Protein AF-T2JKL4-F1 (afdb_monomer)

Foldseek 3Di:
DDPPPPPPVFDKDWDWDQDPVRDIDIDIDTDDPVCVVVLVVCVVVVPDPCVSCVSRVHHPPD

Solvent-accessible surface area (backbone atoms only — not comparable to full-atom values): 4098 Å² total; per-residue (Å²): 134,86,77,74,85,74,76,70,85,78,46,63,50,73,48,76,45,76,44,97,88,70,48,76,44,82,48,73,43,82,49,56,78,90,50,40,67,59,52,53,46,40,60,72,70,64,52,59,66,59,59,55,32,47,77,68,75,37,81,66,85,125

pLDDT: mean 81.51, std 14.73, range [43.06, 94.62]

Mean predicted aligned error: 7.72 Å

Structure (mmCIF, N/CA/C/O backbone):
data_AF-T2JKL4-F1
#
_entry.id   AF-T2JKL4-F1
#
loop_
_atom_site.group_PDB
_atom_site.id
_atom_site.type_symbol
_atom_site.label_atom_id
_atom_site.label_a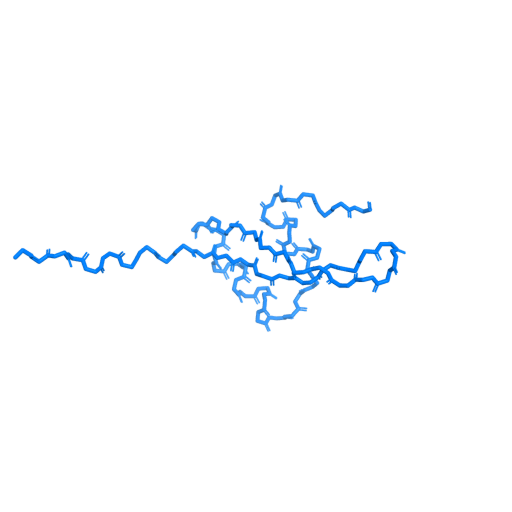lt_id
_atom_site.label_comp_id
_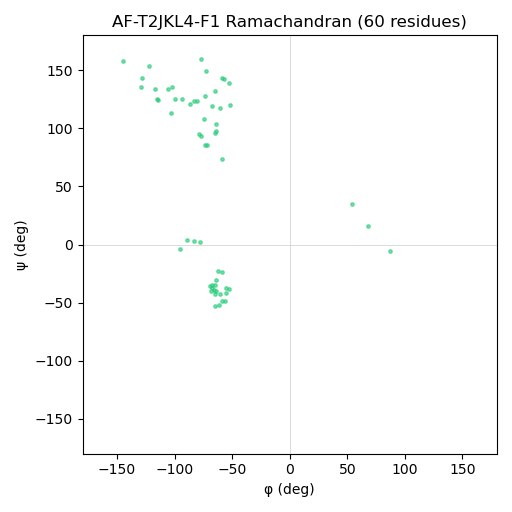atom_site.label_asym_id
_atom_site.label_entity_id
_atom_site.label_seq_id
_atom_site.pdbx_PDB_ins_code
_atom_site.Cartn_x
_atom_site.Cartn_y
_atom_site.Cartn_z
_atom_site.occupancy
_atom_site.B_iso_or_equiv
_atom_site.auth_seq_id
_atom_site.auth_comp_id
_atom_site.auth_asym_id
_atom_site.auth_atom_id
_atom_site.pdbx_PDB_model_num
ATOM 1 N N . MET A 1 1 ? 9.537 1.484 36.116 1.00 44.50 1 MET A N 1
ATOM 2 C CA . MET A 1 1 ? 8.816 2.315 35.120 1.00 44.50 1 MET A CA 1
ATOM 3 C C . MET A 1 1 ? 8.374 1.419 33.953 1.00 44.50 1 MET A C 1
ATOM 5 O O . MET A 1 1 ? 9.187 1.100 33.097 1.00 44.50 1 MET A O 1
ATOM 9 N N . LYS A 1 2 ? 7.132 0.901 33.947 1.00 47.59 2 LYS A N 1
ATOM 10 C CA . LYS A 1 2 ? 6.646 0.000 32.878 1.00 47.59 2 LYS A CA 1
ATOM 11 C C . LYS A 1 2 ? 6.267 0.828 31.643 1.00 47.59 2 LYS A C 1
ATOM 13 O O . LYS A 1 2 ? 5.152 1.338 31.564 1.00 47.59 2 LYS A O 1
ATOM 18 N N . ARG A 1 3 ? 7.180 0.967 30.675 1.00 56.03 3 ARG A N 1
ATOM 19 C CA . ARG A 1 3 ? 6.825 1.407 29.316 1.00 56.03 3 ARG A CA 1
ATOM 20 C C . ARG A 1 3 ? 5.921 0.317 28.736 1.00 56.03 3 ARG A C 1
ATOM 22 O O . ARG A 1 3 ? 6.404 -0.739 28.351 1.00 56.03 3 ARG A O 1
ATOM 29 N N . LYS A 1 4 ? 4.597 0.513 28.786 1.00 55.84 4 LYS A N 1
ATOM 30 C CA . LYS A 1 4 ? 3.638 -0.373 28.110 1.00 55.84 4 LYS A CA 1
ATOM 31 C C . LYS A 1 4 ? 4.103 -0.496 26.658 1.00 55.84 4 LYS A C 1
ATOM 33 O O . LYS A 1 4 ? 4.180 0.529 25.984 1.00 55.84 4 LYS A O 1
ATOM 38 N N . ASN A 1 5 ? 4.411 -1.715 26.214 1.00 60.72 5 ASN A N 1
ATOM 39 C CA . ASN A 1 5 ? 4.646 -2.085 24.818 1.00 60.72 5 ASN A CA 1
ATOM 40 C C . ASN A 1 5 ? 3.394 -1.756 23.990 1.00 60.72 5 ASN A C 1
ATOM 42 O O . ASN A 1 5 ? 2.618 -2.636 23.626 1.00 60.72 5 ASN A O 1
ATOM 46 N N . LYS A 1 6 ? 3.152 -0.471 23.725 1.00 52.41 6 LYS A N 1
ATOM 47 C CA . LYS A 1 6 ? 2.195 -0.036 22.720 1.00 52.41 6 LYS A CA 1
ATOM 48 C C . LYS A 1 6 ? 2.844 -0.365 21.384 1.00 52.41 6 LYS A C 1
ATOM 50 O O . LYS A 1 6 ? 3.557 0.454 20.814 1.00 52.41 6 LYS A O 1
ATOM 55 N N . SER A 1 7 ? 2.651 -1.600 20.929 1.00 55.31 7 SER A N 1
ATOM 56 C CA . SER 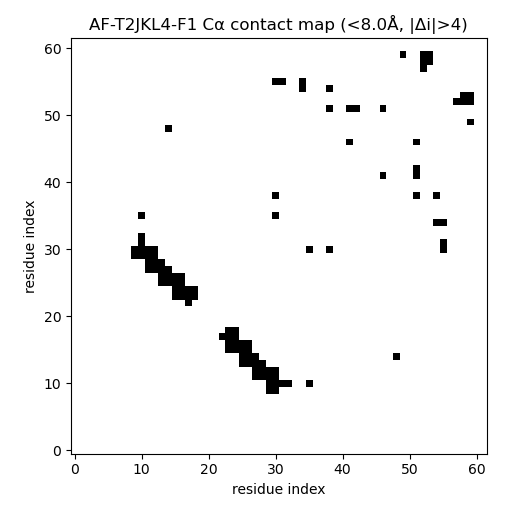A 1 7 ? 2.802 -1.912 19.517 1.00 55.31 7 SER A CA 1
ATOM 57 C C . SER A 1 7 ? 1.704 -1.119 18.826 1.00 55.31 7 SER A C 1
ATOM 59 O O . SER A 1 7 ? 0.536 -1.491 18.876 1.00 55.31 7 SER A O 1
ATOM 61 N N . TYR A 1 8 ? 2.053 0.060 18.321 1.00 53.62 8 TYR A N 1
ATOM 62 C CA . TYR A 1 8 ? 1.267 0.691 17.280 1.00 53.62 8 TYR A CA 1
ATOM 63 C C . TYR A 1 8 ? 1.613 -0.121 16.048 1.00 53.62 8 TYR A C 1
ATOM 65 O O . TYR A 1 8 ? 2.760 -0.039 15.598 1.00 53.62 8 TYR A O 1
ATOM 73 N N . PRO A 1 9 ? 0.709 -0.962 15.531 1.00 66.75 9 PRO A N 1
ATOM 74 C CA . PRO A 1 9 ? 1.000 -1.642 14.297 1.00 66.75 9 PRO A CA 1
ATOM 75 C C . PRO A 1 9 ? 0.860 -0.557 13.220 1.00 66.75 9 PRO A C 1
ATOM 77 O O . PRO A 1 9 ? -0.216 -0.261 12.709 1.00 66.75 9 PRO A O 1
ATOM 80 N N . GLN A 1 10 ? 1.952 0.173 13.016 1.00 64.31 10 GLN A N 1
ATOM 81 C CA . GLN A 1 10 ? 2.105 1.175 11.982 1.00 64.31 10 GLN A CA 1
ATOM 82 C C . GLN A 1 10 ? 2.350 0.375 10.706 1.00 64.31 10 GLN A C 1
ATOM 84 O O . GLN A 1 10 ? 3.46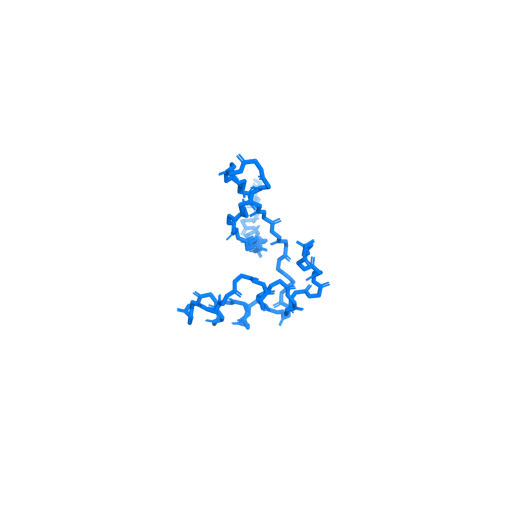7 -0.072 10.449 1.00 64.31 10 GLN A O 1
ATOM 89 N N . TRP A 1 11 ? 1.283 0.090 9.964 1.00 79.06 11 TRP A N 1
ATOM 90 C CA . TRP A 1 11 ? 1.372 -0.765 8.787 1.00 79.06 11 TRP A CA 1
ATOM 91 C C . TRP A 1 11 ? 1.882 0.038 7.596 1.00 79.06 11 TRP A C 1
ATOM 93 O O . TRP A 1 11 ? 1.297 1.050 7.204 1.00 79.06 11 TRP A O 1
ATOM 103 N N . TRP A 1 12 ? 2.981 -0.437 7.020 1.00 85.88 12 TRP A N 1
ATOM 104 C CA . TRP A 1 12 ? 3.550 0.086 5.788 1.00 85.88 12 TRP A CA 1
ATOM 105 C C . TRP A 1 12 ? 3.464 -0.994 4.715 1.00 85.88 12 TRP A C 1
ATOM 107 O O . TRP A 1 12 ? 3.945 -2.109 4.917 1.00 85.88 12 TRP A O 1
ATOM 117 N N . PHE A 1 13 ? 2.861 -0.665 3.578 1.00 87.94 13 PHE A N 1
ATOM 118 C CA . PHE A 1 13 ? 2.889 -1.497 2.382 1.00 87.94 13 PHE A CA 1
ATOM 119 C C . PHE A 1 13 ? 4.193 -1.229 1.630 1.00 87.94 13 PHE A C 1
ATOM 121 O O . PHE A 1 13 ? 4.497 -0.075 1.323 1.00 87.94 13 PHE A O 1
ATOM 128 N N . GLN A 1 14 ? 4.980 -2.274 1.381 1.00 90.19 14 GLN A N 1
ATOM 129 C CA . GLN A 1 14 ? 6.263 -2.182 0.684 1.00 90.19 14 GLN A CA 1
ATOM 130 C C . GLN A 1 14 ? 6.113 -2.723 -0.737 1.00 90.19 14 GLN A C 1
ATOM 132 O O . GLN A 1 14 ? 5.539 -3.793 -0.924 1.00 90.19 14 GLN A O 1
ATOM 137 N N . TYR A 1 15 ? 6.643 -2.002 -1.720 1.00 89.44 15 TYR A N 1
ATOM 138 C CA . TYR A 1 15 ? 6.631 -2.417 -3.120 1.00 89.44 15 TYR A CA 1
ATOM 139 C C . TYR A 1 15 ? 7.908 -1.976 -3.834 1.00 89.44 15 TYR A C 1
ATOM 141 O O . TYR A 1 15 ? 8.599 -1.055 -3.393 1.00 89.44 15 TYR A O 1
ATOM 149 N N . GLU A 1 16 ? 8.229 -2.650 -4.934 1.00 90.56 16 GLU A N 1
ATOM 150 C CA . GLU A 1 16 ? 9.290 -2.237 -5.848 1.00 90.56 16 GLU A CA 1
ATOM 151 C C . GLU A 1 16 ? 8.671 -1.570 -7.071 1.00 90.56 16 GLU A C 1
ATOM 153 O O . GLU A 1 16 ? 7.678 -2.045 -7.618 1.00 90.56 16 GLU A O 1
ATOM 158 N N . GLU A 1 17 ? 9.261 -0.456 -7.479 1.00 88.69 17 GLU A N 1
ATOM 159 C CA . GLU A 1 17 ? 8.926 0.252 -8.707 1.00 88.69 17 GLU A CA 1
ATOM 160 C C . GLU A 1 17 ? 10.153 0.241 -9.617 1.00 88.69 17 GLU A C 1
ATOM 162 O O . GLU A 1 17 ? 11.275 0.486 -9.161 1.00 88.69 17 GLU A O 1
ATOM 167 N N . THR A 1 18 ? 9.947 -0.069 -10.895 1.00 87.25 18 THR A N 1
ATOM 168 C CA . THR A 1 18 ? 10.997 0.010 -11.911 1.00 87.25 18 THR A CA 1
ATOM 169 C C . THR A 1 18 ? 11.045 1.428 -12.458 1.00 87.25 18 THR A C 1
ATOM 171 O O . THR A 1 18 ? 10.051 1.942 -12.964 1.00 87.25 18 THR A O 1
A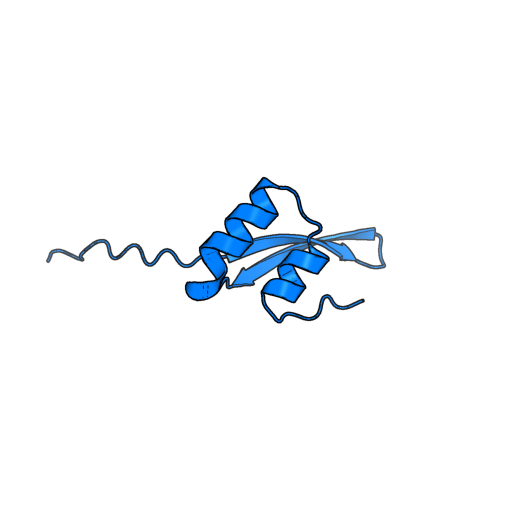TOM 174 N N . LEU A 1 19 ? 12.201 2.067 -12.326 1.00 85.00 19 LEU A N 1
ATOM 175 C CA . LEU A 1 19 ? 12.467 3.399 -12.842 1.00 85.00 19 LEU A CA 1
ATOM 176 C C . LEU A 1 19 ? 12.716 3.355 -14.362 1.00 85.00 19 LEU A C 1
ATOM 178 O O . LEU A 1 19 ? 13.102 2.311 -14.894 1.00 85.00 19 LEU A O 1
ATOM 182 N N . PRO A 1 20 ? 12.575 4.492 -15.070 1.00 84.62 20 PRO A N 1
ATOM 183 C CA . PRO A 1 20 ? 12.792 4.560 -16.520 1.00 84.62 20 PRO A CA 1
ATOM 184 C C . PRO A 1 20 ? 14.197 4.142 -16.978 1.00 84.62 20 PRO A C 1
ATOM 186 O O . PRO A 1 20 ? 14.380 3.740 -18.121 1.00 84.62 20 PRO A O 1
ATOM 189 N N . ASN A 1 21 ? 15.193 4.224 -16.093 1.00 90.19 21 ASN A N 1
ATOM 190 C CA . ASN A 1 21 ? 16.567 3.791 -16.351 1.00 90.19 21 ASN A CA 1
ATOM 191 C C . ASN A 1 21 ? 16.787 2.276 -16.137 1.00 90.19 21 ASN A C 1
ATOM 193 O O . ASN A 1 21 ? 17.916 1.810 -16.255 1.00 90.19 21 ASN A O 1
ATOM 197 N N . GLY A 1 22 ? 15.733 1.516 -15.818 1.00 88.62 22 GLY A N 1
ATOM 198 C CA . GLY A 1 22 ? 15.788 0.077 -15.545 1.00 88.62 22 GLY A CA 1
ATOM 199 C C . GLY A 1 22 ? 16.093 -0.286 -14.089 1.00 88.62 22 GLY A C 1
ATOM 200 O O . GLY A 1 22 ? 16.002 -1.461 -13.724 1.00 88.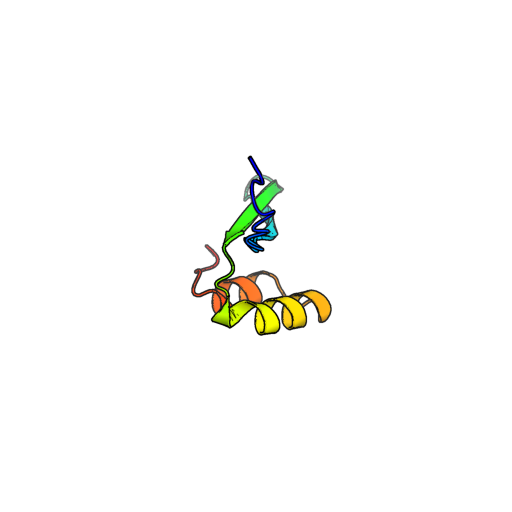62 22 GLY A O 1
ATOM 201 N N . ASP A 1 23 ? 16.396 0.695 -13.235 1.00 88.94 23 ASP A N 1
ATOM 202 C CA . ASP A 1 23 ? 16.683 0.444 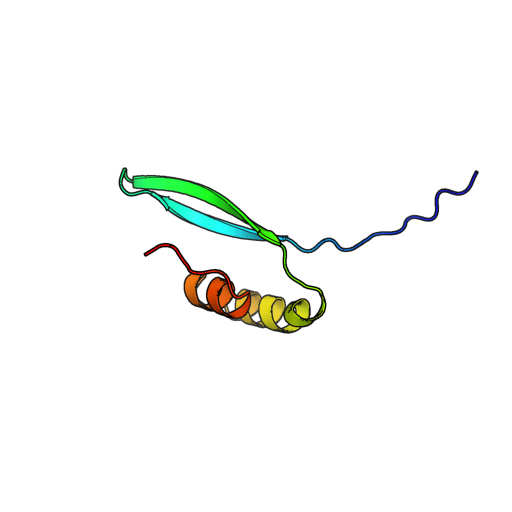-11.825 1.00 88.94 23 ASP A CA 1
ATOM 203 C C . ASP A 1 23 ? 15.417 0.082 -11.046 1.00 88.94 23 ASP A C 1
ATOM 205 O O . ASP A 1 23 ? 14.319 0.567 -11.319 1.00 88.94 23 ASP A O 1
ATOM 209 N N . ARG A 1 24 ? 15.569 -0.743 -10.008 1.00 89.81 24 ARG A N 1
ATOM 210 C CA . ARG A 1 24 ? 14.479 -1.069 -9.079 1.00 89.81 24 ARG A CA 1
ATOM 211 C C . ARG A 1 24 ? 14.612 -0.243 -7.813 1.00 89.81 24 ARG A C 1
ATOM 213 O O . ARG A 1 24 ? 15.635 -0.299 -7.130 1.00 89.81 24 ARG A O 1
ATOM 220 N N . LYS A 1 25 ? 13.555 0.481 -7.455 1.00 90.19 25 LYS A N 1
ATOM 221 C CA . LYS A 1 25 ? 13.492 1.270 -6.224 1.00 90.19 25 LYS A CA 1
ATOM 222 C C . LYS A 1 25 ? 12.441 0.707 -5.279 1.00 90.19 25 LYS A C 1
ATOM 224 O O . LYS A 1 25 ? 11.265 0.611 -5.621 1.00 90.19 25 LYS A O 1
ATOM 229 N N . LYS A 1 26 ? 12.861 0.390 -4.052 1.00 90.25 26 LYS A N 1
ATOM 230 C CA . LYS A 1 26 ? 11.946 0.028 -2.964 1.00 90.25 26 LYS A CA 1
ATOM 231 C C . LYS A 1 26 ? 11.236 1.278 -2.456 1.00 90.25 26 LYS A C 1
ATOM 233 O O . LYS A 1 26 ? 11.879 2.265 -2.096 1.00 90.25 26 LYS A O 1
ATOM 238 N N . LYS A 1 27 ? 9.911 1.222 -2.404 1.00 90.69 27 LYS A N 1
ATOM 239 C CA . LYS A 1 27 ? 9.038 2.256 -1.852 1.00 90.69 27 LYS A CA 1
ATOM 240 C C . LYS A 1 27 ? 8.184 1.673 -0.738 1.00 90.69 27 LYS A C 1
ATOM 242 O O . LYS A 1 27 ? 7.880 0.481 -0.703 1.00 90.69 27 LYS A O 1
ATOM 247 N N . THR A 1 28 ? 7.783 2.544 0.178 1.00 90.38 28 THR A N 1
ATOM 248 C CA . THR A 1 28 ? 6.845 2.214 1.245 1.00 90.38 28 THR A CA 1
ATOM 249 C C . THR A 1 28 ? 5.714 3.232 1.272 1.00 90.38 28 THR A C 1
ATOM 251 O O . THR A 1 28 ? 5.907 4.422 1.014 1.00 90.38 28 THR A O 1
ATOM 254 N N . VAL A 1 29 ? 4.505 2.768 1.564 1.00 89.88 29 VAL A N 1
ATOM 255 C CA . VAL A 1 29 ? 3.318 3.609 1.719 1.00 89.88 29 VAL A CA 1
ATOM 256 C C . VAL A 1 29 ? 2.632 3.270 3.030 1.00 89.88 29 VAL A C 1
ATOM 258 O O . VAL A 1 29 ? 2.459 2.104 3.372 1.00 89.88 29 VAL A O 1
ATOM 261 N N . TYR A 1 30 ? 2.235 4.306 3.763 1.00 90.62 30 TYR A N 1
ATOM 262 C CA . TYR A 1 30 ? 1.422 4.151 4.960 1.00 90.62 30 TYR A CA 1
ATOM 263 C C . TYR A 1 30 ? 0.045 3.581 4.606 1.00 90.62 30 TYR A C 1
ATOM 265 O O . TYR A 1 30 ? -0.617 4.085 3.698 1.00 90.62 30 TYR A O 1
ATOM 273 N N . VAL A 1 31 ? -0.382 2.564 5.351 1.00 88.62 31 VAL A N 1
ATOM 274 C CA . VAL A 1 31 ? -1.707 1.956 5.232 1.00 88.62 31 VAL A CA 1
ATOM 275 C C . VAL A 1 31 ? -2.577 2.453 6.388 1.00 88.62 31 VAL A C 1
ATOM 277 O O . VAL A 1 31 ? -2.307 2.116 7.545 1.00 88.62 31 VAL A O 1
ATOM 280 N N . PRO A 1 32 ? -3.631 3.241 6.113 1.00 87.81 32 PRO A N 1
ATOM 281 C CA . PRO A 1 32 ? -4.601 3.619 7.128 1.00 87.81 32 PRO A CA 1
ATOM 282 C C . PRO A 1 32 ? -5.258 2.385 7.746 1.00 87.81 32 PRO A C 1
ATOM 284 O O . PRO A 1 32 ? -5.574 1.420 7.052 1.00 87.81 32 PRO A O 1
ATOM 287 N N . LYS A 1 33 ? -5.537 2.436 9.054 1.00 85.31 33 LYS A N 1
ATOM 288 C CA . LYS A 1 33 ? -6.152 1.316 9.786 1.00 85.31 33 LYS A CA 1
ATOM 289 C C . LYS A 1 33 ? -7.472 0.844 9.161 1.00 85.31 33 LYS A C 1
ATOM 291 O O . LYS A 1 33 ? -7.721 -0.353 9.135 1.00 85.31 33 LYS A O 1
ATOM 296 N N . ALA A 1 34 ? -8.283 1.769 8.644 1.00 85.75 34 ALA A N 1
ATOM 297 C CA . ALA A 1 34 ? -9.561 1.459 8.000 1.00 85.75 34 ALA A CA 1
ATOM 298 C C . ALA A 1 34 ? -9.404 0.620 6.718 1.00 85.75 34 ALA A C 1
ATOM 300 O O . ALA A 1 34 ? -10.268 -0.186 6.401 1.00 85.75 34 ALA A O 1
ATOM 301 N N . SER A 1 35 ? -8.285 0.782 6.009 1.00 87.31 35 SER A N 1
ATOM 302 C CA . SER A 1 35 ? -7.992 0.080 4.756 1.00 87.31 35 SER A CA 1
ATOM 303 C C . SER A 1 35 ? -7.155 -1.183 4.975 1.00 87.31 35 SER A C 1
ATOM 305 O O . SER A 1 35 ? -6.877 -1.908 4.026 1.00 87.31 35 SER A O 1
ATOM 307 N N . LEU A 1 36 ? -6.720 -1.459 6.208 1.00 88.06 36 LEU A N 1
ATOM 308 C CA . LEU A 1 36 ? -5.719 -2.483 6.494 1.00 88.06 36 LEU A CA 1
ATOM 309 C C . LEU A 1 36 ? -6.140 -3.880 6.035 1.00 88.06 36 LEU A C 1
ATOM 311 O O . LEU A 1 36 ? -5.352 -4.570 5.392 1.00 88.06 36 LEU A O 1
ATOM 315 N N . ASP A 1 37 ? -7.360 -4.295 6.366 1.00 89.12 37 ASP A N 1
ATOM 316 C CA . ASP A 1 37 ? -7.838 -5.639 6.037 1.00 89.12 37 ASP A CA 1
ATOM 317 C C . ASP A 1 37 ? -8.002 -5.819 4.525 1.00 89.12 37 ASP A C 1
ATOM 319 O O . ASP A 1 37 ? -7.606 -6.853 3.984 1.00 89.12 37 ASP A O 1
ATOM 323 N N . ILE A 1 38 ? -8.457 -4.770 3.832 1.00 90.94 38 ILE A N 1
ATOM 324 C CA . ILE A 1 38 ? -8.560 -4.740 2.369 1.00 90.94 38 ILE A CA 1
ATOM 325 C C . ILE A 1 38 ? -7.171 -4.914 1.747 1.00 90.94 38 ILE A C 1
ATOM 327 O O . ILE A 1 38 ? -6.958 -5.829 0.956 1.00 90.94 38 ILE A O 1
ATOM 331 N N . ILE A 1 39 ? -6.191 -4.106 2.162 1.00 90.62 39 ILE A N 1
ATOM 332 C CA . ILE A 1 39 ? -4.826 -4.160 1.615 1.00 90.62 39 ILE A CA 1
ATOM 333 C C . ILE A 1 39 ? -4.138 -5.489 1.939 1.00 90.62 39 ILE A C 1
ATOM 335 O O . ILE A 1 39 ? -3.396 -6.019 1.111 1.00 90.62 39 ILE A O 1
ATOM 339 N N . ARG A 1 40 ? -4.400 -6.079 3.113 1.00 89.25 40 ARG A N 1
ATOM 340 C CA . ARG A 1 40 ? -3.898 -7.419 3.455 1.00 89.25 40 ARG A CA 1
ATOM 341 C C . ARG A 1 40 ? -4.505 -8.502 2.572 1.00 89.25 40 ARG A C 1
ATOM 343 O O . ARG A 1 40 ? -3.759 -9.405 2.193 1.00 89.25 40 ARG A O 1
ATOM 350 N N . SER A 1 41 ? -5.797 -8.421 2.245 1.00 92.19 41 SER A N 1
ATOM 351 C CA . SER A 1 41 ? -6.424 -9.343 1.289 1.00 92.19 41 SER A CA 1
ATOM 352 C C . SER A 1 41 ? -5.823 -9.157 -0.094 1.00 92.19 41 SER A C 1
ATOM 354 O O . SER A 1 41 ? -5.247 -10.093 -0.622 1.00 92.19 41 SER A O 1
ATOM 356 N N . MET A 1 42 ? -5.800 -7.929 -0.619 1.00 92.75 42 MET A N 1
ATOM 357 C CA . MET A 1 42 ? -5.251 -7.644 -1.950 1.00 92.75 42 MET A CA 1
ATOM 358 C C . MET A 1 42 ? -3.801 -8.122 -2.097 1.00 92.75 42 MET A C 1
ATOM 360 O O . MET A 1 42 ? -3.433 -8.719 -3.105 1.00 92.75 42 MET A O 1
ATOM 364 N N . ASN A 1 43 ? -2.969 -7.919 -1.072 1.00 89.75 43 ASN A N 1
ATOM 365 C CA . ASN A 1 43 ? -1.594 -8.411 -1.081 1.00 89.75 43 ASN A CA 1
ATOM 366 C C . ASN A 1 43 ? -1.504 -9.947 -0.993 1.00 89.75 43 ASN A C 1
ATOM 368 O O . ASN A 1 43 ? -0.609 -10.547 -1.593 1.00 89.75 43 ASN A O 1
ATOM 372 N N . ARG A 1 44 ? -2.409 -10.596 -0.247 1.00 91.12 44 ARG A N 1
ATOM 373 C CA . ARG A 1 44 ? -2.516 -12.065 -0.193 1.00 91.12 44 ARG A CA 1
ATOM 374 C C . ARG A 1 44 ? -2.923 -12.627 -1.552 1.00 91.12 44 ARG A C 1
ATOM 376 O O . ARG A 1 44 ? -2.309 -13.585 -2.007 1.00 91.12 44 ARG A O 1
ATOM 383 N N . ASP A 1 45 ? -3.875 -11.970 -2.196 1.00 94.62 45 ASP A N 1
ATOM 384 C CA . ASP A 1 45 ? -4.431 -12.323 -3.500 1.00 94.62 45 ASP A CA 1
ATOM 385 C C . ASP A 1 45 ? -3.505 -11.902 -4.658 1.00 94.62 45 ASP A C 1
ATOM 387 O O . ASP A 1 45 ? -3.832 -12.102 -5.824 1.00 94.62 45 ASP A O 1
ATOM 391 N N . LYS A 1 46 ? -2.327 -11.335 -4.342 1.00 92.19 46 LYS A N 1
ATOM 392 C CA . LYS A 1 46 ? -1.309 -10.876 -5.304 1.00 92.19 46 LYS A CA 1
ATOM 393 C C . LYS A 1 46 ? -1.860 -9.898 -6.344 1.00 92.19 46 LYS A C 1
ATOM 395 O O . LYS A 1 46 ? -1.398 -9.866 -7.484 1.00 92.19 46 LYS A O 1
ATOM 400 N N . VAL A 1 47 ? -2.809 -9.066 -5.926 1.00 93.31 47 VAL A N 1
ATOM 401 C CA . VAL A 1 47 ? -3.359 -7.984 -6.741 1.00 93.31 47 VAL A CA 1
ATOM 402 C C . VAL A 1 47 ? -2.222 -7.049 -7.190 1.00 93.31 47 VAL A C 1
ATOM 404 O O . VAL A 1 47 ? -1.296 -6.798 -6.408 1.00 93.31 47 VAL A O 1
ATOM 407 N N . PRO A 1 48 ? -2.259 -6.515 -8.427 1.00 92.88 48 PRO A N 1
ATOM 408 C CA . PRO A 1 48 ? -1.241 -5.591 -8.908 1.00 92.88 48 PRO A CA 1
ATOM 409 C C . PRO A 1 48 ? -1.020 -4.405 -7.964 1.00 92.88 48 PRO A C 1
ATOM 411 O O . PRO A 1 48 ? -1.969 -3.800 -7.464 1.00 92.88 48 PRO A O 1
ATOM 414 N N . VAL A 1 49 ? 0.248 -4.025 -7.781 1.00 89.81 49 VAL A N 1
ATOM 415 C CA . VAL A 1 49 ? 0.667 -2.920 -6.898 1.00 89.81 49 VAL A CA 1
ATOM 416 C C . VAL A 1 49 ? -0.088 -1.624 -7.205 1.00 89.81 49 VAL A C 1
ATOM 418 O O . VAL A 1 49 ? -0.481 -0.921 -6.281 1.00 89.81 49 VAL A O 1
ATOM 421 N N . VAL A 1 50 ? -0.345 -1.338 -8.486 1.00 90.88 50 VAL A N 1
ATOM 422 C CA . VAL A 1 50 ? -1.097 -0.155 -8.934 1.00 90.88 50 VAL A CA 1
ATOM 423 C C . VAL A 1 50 ? -2.484 -0.099 -8.290 1.00 90.88 50 VAL A C 1
ATOM 425 O O . VAL A 1 50 ? -2.821 0.907 -7.675 1.00 90.88 50 VAL A O 1
ATOM 428 N N . GLN A 1 51 ? -3.236 -1.202 -8.322 1.00 91.56 51 GLN A N 1
ATOM 429 C CA . GLN A 1 51 ? -4.581 -1.264 -7.740 1.00 91.56 51 GLN A CA 1
ATOM 430 C C . GLN A 1 51 ? -4.547 -1.143 -6.208 1.00 91.56 51 GLN A C 1
ATOM 432 O O . GLN A 1 51 ? -5.423 -0.526 -5.606 1.00 91.56 51 GLN A O 1
ATOM 437 N N . ILE A 1 52 ? -3.517 -1.697 -5.557 1.00 90.75 52 ILE A N 1
ATOM 438 C CA . ILE A 1 52 ? -3.317 -1.555 -4.104 1.00 90.75 52 ILE A CA 1
ATOM 439 C C . ILE A 1 52 ? -3.059 -0.086 -3.735 1.00 90.75 52 ILE A C 1
ATOM 441 O O . ILE A 1 52 ? -3.570 0.406 -2.728 1.00 90.75 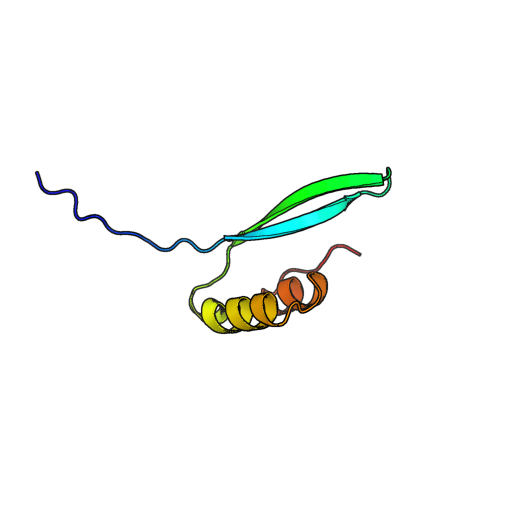52 ILE A O 1
ATOM 445 N N . LEU A 1 53 ? -2.283 0.634 -4.549 1.00 90.69 53 LEU A N 1
ATOM 446 C CA . LEU A 1 53 ? -2.024 2.06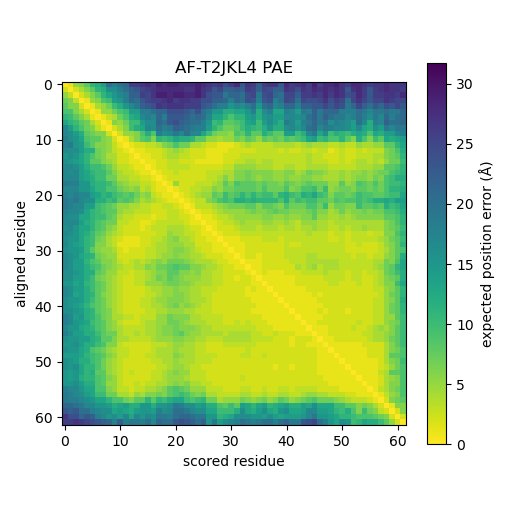1 -4.354 1.00 90.69 53 LEU A CA 1
ATOM 447 C C . LEU A 1 53 ? -3.279 2.908 -4.596 1.00 90.69 53 LEU A C 1
ATOM 449 O O . LEU A 1 53 ? -3.550 3.810 -3.801 1.00 90.69 53 LEU A O 1
ATOM 453 N N . GLU A 1 54 ? -4.079 2.582 -5.610 1.00 91.12 54 GLU A N 1
ATOM 454 C CA . GLU A 1 54 ? -5.373 3.230 -5.858 1.00 91.12 54 GLU A CA 1
ATOM 455 C C . GLU A 1 54 ? -6.341 3.035 -4.686 1.00 91.12 54 GLU A C 1
ATOM 457 O O . GLU A 1 54 ? -6.950 4.003 -4.229 1.00 91.12 54 GLU A O 1
ATOM 462 N N . ALA A 1 55 ? -6.409 1.827 -4.114 1.00 89.19 55 ALA A N 1
ATOM 463 C CA . ALA A 1 55 ? -7.198 1.544 -2.910 1.00 89.19 55 ALA A CA 1
ATOM 464 C C . ALA A 1 55 ? -6.728 2.345 -1.677 1.00 89.19 55 ALA A C 1
ATOM 466 O O . ALA A 1 55 ? -7.498 2.586 -0.746 1.00 89.19 55 ALA A O 1
ATOM 467 N N . LEU A 1 56 ? -5.468 2.790 -1.672 1.00 88.50 56 LEU A N 1
ATOM 468 C CA . LEU A 1 56 ? -4.888 3.681 -0.661 1.00 88.50 56 LEU A CA 1
ATOM 469 C C . LEU A 1 56 ? -5.060 5.172 -0.996 1.00 88.50 56 LEU A C 1
ATOM 471 O O . LEU A 1 56 ? -4.533 6.021 -0.273 1.00 88.50 56 LEU A O 1
ATOM 475 N N . GLY A 1 57 ? -5.760 5.508 -2.083 1.00 86.00 57 GLY A N 1
ATOM 476 C CA . GLY A 1 57 ? -5.928 6.881 -2.565 1.00 86.00 57 GLY A CA 1
ATOM 477 C C . GLY A 1 57 ? -4.631 7.506 -3.087 1.00 86.00 57 GLY A C 1
ATOM 478 O O . GLY A 1 57 ? -4.530 8.727 -3.217 1.00 86.00 57 GLY A O 1
ATOM 479 N N . LYS A 1 58 ? -3.607 6.692 -3.357 1.00 80.12 58 LYS A N 1
ATOM 480 C CA . LYS A 1 58 ? -2.332 7.132 -3.923 1.00 80.12 58 LYS A CA 1
ATOM 481 C C . LYS A 1 58 ? -2.417 6.972 -5.436 1.00 80.12 58 LYS A C 1
ATOM 483 O O . LYS A 1 58 ? -2.672 5.880 -5.928 1.00 80.12 58 LYS A O 1
ATOM 488 N N . LYS A 1 59 ? -2.154 8.043 -6.187 1.00 64.31 59 LYS A N 1
ATOM 489 C CA . LYS A 1 59 ? -1.935 7.910 -7.630 1.00 64.31 59 LYS A CA 1
ATOM 490 C C . LYS A 1 59 ? -0.630 7.144 -7.836 1.00 64.31 59 LYS A C 1
ATOM 492 O O . LYS A 1 59 ? 0.417 7.610 -7.385 1.00 64.31 59 LYS A O 1
ATOM 497 N N . ALA A 1 60 ? -0.690 5.983 -8.486 1.00 57.59 60 ALA A N 1
ATOM 498 C CA . ALA A 1 60 ? 0.498 5.427 -9.114 1.00 57.59 60 ALA A CA 1
ATOM 499 C C . ALA A 1 60 ? 0.947 6.465 -10.150 1.00 57.59 60 ALA A C 1
ATOM 501 O O . ALA A 1 60 ? 0.160 6.846 -11.016 1.00 57.59 60 ALA A O 1
ATOM 502 N N . SER A 1 61 ? 2.144 7.027 -9.988 1.00 52.91 61 SER A N 1
ATOM 503 C CA . SER A 1 61 ? 2.726 7.874 -11.025 1.00 52.91 61 SER A CA 1
ATOM 504 C C . SER A 1 61 ? 2.953 6.983 -12.241 1.00 52.91 61 SER A C 1
ATOM 506 O O . SER A 1 61 ? 3.839 6.131 -12.198 1.00 52.91 61 SER A O 1
ATOM 508 N N . ALA A 1 62 ? 2.067 7.125 -13.227 1.00 43.06 62 ALA A N 1
ATOM 509 C CA . ALA A 1 62 ? 2.212 6.567 -14.563 1.00 43.06 62 ALA A CA 1
ATOM 510 C C . ALA A 1 62 ? 3.438 7.162 -15.264 1.00 43.06 62 ALA A C 1
ATOM 512 O O . ALA A 1 62 ? 3.749 8.346 -14.984 1.00 43.06 62 ALA A O 1
#

Radius of gyration: 14.62 Å; Cα contacts (8 Å, |Δi|>4): 54; chains: 1; bounding box: 26×20×52 Å

Nearest PDB structures (foldseek):
  2n2j-assembly1_B  TM=5.904E-01  e=1.231E+00  Human herpesvirus 4 strain B95-8
  2wbl-assembly1_B  TM=4.189E-01  e=1.970E+00  Arabidopsis thaliana
  5egy-assembly1_A  TM=3.823E-01  e=2.410E+00  Homo sapiens
  7lm2-assembly1_A  TM=4.093E-01  e=3.607E+00  Homo sapiens
  3cjl-assembly1_B  TM=3.801E-01  e=2.757E+00  Pectobacterium atrosepticum SCRI1043

Secondary structure (DSSP, 8-state):
-----------EEEEEEE-TTS-EEEEEEE--GGGHHHHHHHHHTT--HHHHHHHTTPPP--

Organism: NCBI:txid1284629

Sequence (62 aa):
MKRKNKSYPQWWFQYEETLPNGDRKKKTVYVPKASLDIIRSMNRDKVPVVQILEALGKKASA